Protein AF-A0A0W1B2W9-F1 (afdb_monomer_lite)

Secondary structure (DSSP, 8-state):
-----EEEEEEEE-TTGGG-HHHHHTTTEEEEEEETT-S--EEEEEEEEEE-SS-EEEEEEEETTS-HHHHHHHHHTTTS---EEEEE-SS-HHHHHHTT-------------PPPP-

Radius of gyration: 19.04 Å; chains: 1; bounding box: 49×56×38 Å

Organism: NCBI:txid1306852

Foldseek 3Di:
DPPFDKDKDKDWADDVVLVPVVLVVQAQAWKWKDWPPQPAIATWHQHDWDDDPGTIMTITIGTPVVDPVRCVVVCVCPPHDIDMDIGTDPDGSCRVVVVPPPDPPCPPPPDPPDDDDD

Structure (mmCIF, N/CA/C/O backbone):
data_AF-A0A0W1B2W9-F1
#
_entry.id   AF-A0A0W1B2W9-F1
#
loop_
_atom_site.group_PDB
_atom_site.id
_atom_site.type_symbol
_atom_site.label_atom_id
_atom_site.label_alt_id
_atom_site.label_comp_id
_atom_site.label_asym_id
_atom_site.label_entity_id
_atom_site.label_seq_id
_atom_site.pdbx_PDB_ins_code
_atom_site.Cartn_x
_atom_site.Cartn_y
_atom_site.Cartn_z
_atom_site.occupancy
_atom_site.B_iso_or_equiv
_atom_site.auth_seq_id
_atom_site.auth_comp_id
_atom_site.auth_asym_id
_atom_site.auth_atom_id
_atom_site.pdbx_PDB_model_num
ATOM 1 N N . MET A 1 1 ? 12.129 14.923 -22.974 1.00 42.09 1 MET A N 1
ATOM 2 C CA . MET A 1 1 ? 11.984 14.456 -21.583 1.00 42.09 1 MET A CA 1
ATOM 3 C C . MET A 1 1 ? 10.584 13.907 -21.434 1.00 42.09 1 MET A C 1
ATOM 5 O O . MET A 1 1 ? 9.636 14.683 -21.468 1.00 42.09 1 MET A O 1
ATOM 9 N N . LYS A 1 2 ? 10.440 12.580 -21.402 1.00 45.66 2 LYS A N 1
ATOM 10 C CA . LYS A 1 2 ? 9.189 11.961 -20.972 1.00 45.66 2 LYS A CA 1
ATOM 11 C C . LYS A 1 2 ? 9.236 12.059 -19.450 1.00 45.66 2 LYS A C 1
ATOM 13 O O . LYS A 1 2 ? 10.149 11.525 -18.840 1.00 45.66 2 LYS A O 1
ATOM 18 N N . ASP A 1 3 ? 8.377 12.889 -18.882 1.00 49.06 3 ASP A N 1
ATOM 19 C CA . ASP A 1 3 ? 8.254 13.036 -17.437 1.00 49.06 3 ASP A CA 1
ATOM 20 C C . ASP A 1 3 ? 7.814 11.666 -16.899 1.00 49.06 3 ASP A C 1
ATOM 22 O O . ASP A 1 3 ? 6.674 11.257 -17.135 1.00 49.06 3 ASP A O 1
ATOM 26 N N . SER A 1 4 ? 8.732 10.906 -16.294 1.00 55.19 4 SER A N 1
ATOM 27 C CA . SER A 1 4 ? 8.415 9.655 -15.603 1.00 55.19 4 SER A CA 1
ATOM 28 C C . SER A 1 4 ? 7.590 9.997 -14.369 1.00 55.19 4 SER A C 1
ATOM 30 O O . SER A 1 4 ? 8.104 10.139 -13.258 1.00 55.19 4 SER A O 1
ATOM 32 N N . LYS A 1 5 ? 6.291 10.219 -14.583 1.00 70.31 5 LYS A N 1
ATOM 33 C CA . LYS A 1 5 ? 5.354 10.575 -13.524 1.00 70.31 5 LYS A CA 1
ATOM 34 C C . LYS A 1 5 ? 5.254 9.404 -12.559 1.00 70.31 5 LYS A C 1
ATOM 36 O O . LYS A 1 5 ? 4.745 8.342 -12.902 1.00 70.31 5 LYS A O 1
ATOM 41 N N . LYS A 1 6 ? 5.751 9.611 -11.345 1.00 78.75 6 LYS A N 1
ATOM 42 C CA . LYS A 1 6 ? 5.466 8.745 -10.202 1.00 78.75 6 LYS A CA 1
ATOM 43 C C . LYS A 1 6 ? 4.091 9.137 -9.665 1.00 78.75 6 LYS A C 1
ATOM 45 O O . LYS A 1 6 ? 3.838 10.320 -9.435 1.00 78.75 6 LYS A O 1
ATOM 50 N N . GLU A 1 7 ? 3.207 8.165 -9.486 1.00 85.44 7 GLU A N 1
ATOM 51 C CA . GLU A 1 7 ? 1.882 8.376 -8.901 1.00 85.44 7 GLU A CA 1
ATOM 52 C C . GLU A 1 7 ? 1.883 7.916 -7.439 1.00 85.44 7 GLU A C 1
ATOM 54 O O . GLU A 1 7 ? 2.536 6.933 -7.089 1.00 85.44 7 GLU A O 1
ATOM 59 N N . LEU A 1 8 ? 1.163 8.632 -6.573 1.00 88.25 8 LEU A N 1
ATOM 60 C CA . LEU A 1 8 ? 1.001 8.275 -5.163 1.00 88.25 8 LEU A CA 1
ATOM 61 C C . LEU A 1 8 ? -0.395 7.693 -4.939 1.00 88.25 8 LEU A C 1
ATOM 63 O O . LEU A 1 8 ? -1.397 8.365 -5.182 1.00 88.25 8 LEU A O 1
ATOM 67 N N . VAL A 1 9 ? -0.451 6.480 -4.399 1.00 90.31 9 VAL A N 1
ATOM 68 C CA . VAL A 1 9 ? -1.679 5.808 -3.971 1.00 90.31 9 VAL A CA 1
ATOM 69 C C . VAL A 1 9 ? -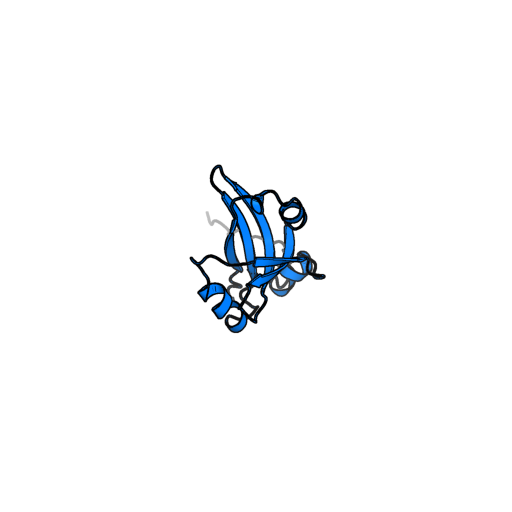1.692 5.724 -2.454 1.00 90.31 9 VAL A C 1
ATOM 71 O O . VAL A 1 9 ? -0.715 5.308 -1.832 1.00 90.31 9 VAL A O 1
ATOM 74 N N . GLN A 1 10 ? -2.808 6.128 -1.847 1.00 93.44 10 GLN A N 1
ATOM 75 C CA . GLN A 1 10 ? -2.967 6.130 -0.397 1.00 93.44 10 GLN A CA 1
ATOM 76 C C . GLN A 1 10 ? -4.134 5.249 0.028 1.00 93.44 10 GLN A C 1
ATOM 78 O O . GLN A 1 10 ? -5.249 5.399 -0.473 1.00 93.44 10 GLN A O 1
ATOM 83 N N . PHE A 1 11 ? -3.890 4.397 1.020 1.00 93.12 11 PHE A N 1
ATOM 84 C CA . PHE A 1 11 ? -4.930 3.622 1.688 1.00 93.12 11 PHE A CA 1
ATOM 85 C C . PHE A 1 11 ? -5.092 4.075 3.130 1.00 93.12 11 PHE A C 1
ATOM 87 O O . PHE A 1 11 ? -4.116 4.297 3.848 1.00 93.12 11 PHE A O 1
ATOM 94 N N . HIS A 1 12 ? -6.343 4.199 3.564 1.00 93.62 12 HIS A N 1
ATOM 95 C CA . HIS A 1 12 ? -6.682 4.493 4.948 1.00 93.62 12 HIS A CA 1
ATOM 96 C C . HIS A 1 12 ? -7.080 3.205 5.661 1.00 93.62 12 HIS A C 1
ATOM 98 O O . HIS A 1 12 ? -8.118 2.626 5.361 1.00 93.62 12 HIS A O 1
ATOM 104 N N . VAL A 1 13 ? -6.281 2.804 6.642 1.00 92.19 13 VAL A N 1
ATOM 105 C CA . VAL A 1 13 ? -6.523 1.633 7.484 1.00 92.19 13 VAL A CA 1
ATOM 106 C C . VAL A 1 13 ? -6.958 2.096 8.872 1.00 92.19 13 VAL A C 1
ATOM 108 O O . VAL A 1 13 ? -6.421 3.065 9.415 1.00 92.19 13 VAL A O 1
ATOM 111 N N . LYS A 1 14 ? -7.954 1.423 9.447 1.00 90.00 14 LYS A N 1
ATOM 112 C CA . LYS A 1 14 ? -8.494 1.694 10.787 1.00 90.00 14 LYS A CA 1
ATOM 113 C C . LYS A 1 14 ? -8.770 0.379 11.508 1.00 90.00 14 LYS A C 1
ATOM 115 O O . LYS A 1 14 ? -9.046 -0.624 10.859 1.00 90.00 14 LYS A O 1
ATOM 120 N N . GLY A 1 15 ? -8.780 0.404 12.838 1.00 88.62 15 GLY A N 1
ATOM 121 C CA . GLY A 1 15 ? -9.263 -0.717 13.647 1.00 88.62 15 GLY A CA 1
ATOM 122 C C . GLY A 1 15 ? -8.138 -1.642 14.100 1.00 88.62 15 GLY A C 1
ATOM 123 O O . GLY A 1 15 ? -7.174 -1.193 14.717 1.00 88.62 15 GLY A O 1
ATOM 124 N N . ASP A 1 16 ? -8.270 -2.944 13.862 1.00 87.25 16 ASP A N 1
ATOM 125 C CA . ASP A 1 16 ? -7.231 -3.904 14.252 1.00 87.25 16 ASP A CA 1
ATOM 126 C C . ASP A 1 16 ? -6.147 -4.068 13.182 1.00 87.25 16 ASP A C 1
ATOM 128 O O . ASP A 1 16 ? -4.987 -4.297 13.523 1.00 87.25 16 ASP A O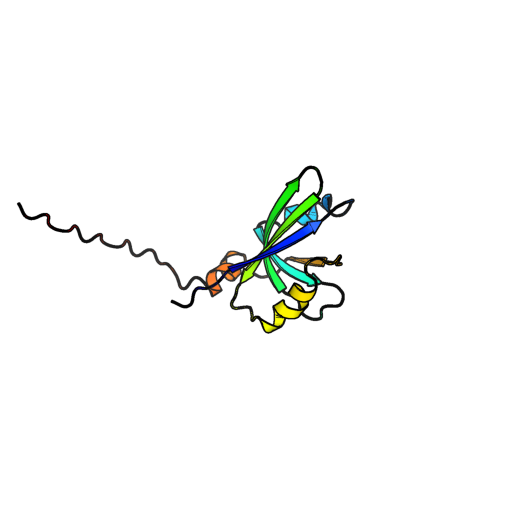 1
ATOM 132 N N . ASP A 1 17 ? -6.472 -3.834 11.907 1.00 85.75 17 ASP A N 1
ATOM 133 C CA . ASP A 1 17 ? -5.515 -3.946 10.802 1.00 85.75 17 ASP A CA 1
ATOM 134 C C . ASP A 1 17 ? -4.368 -2.933 10.892 1.00 85.75 17 ASP A C 1
ATOM 136 O O . ASP A 1 17 ? -3.239 -3.243 10.531 1.00 85.75 17 ASP A O 1
ATOM 140 N N . GLU A 1 18 ? -4.598 -1.745 11.457 1.00 85.31 18 GLU A N 1
ATOM 141 C CA . GLU A 1 18 ? -3.539 -0.744 11.661 1.00 85.31 18 GLU A CA 1
ATOM 142 C C . GLU A 1 18 ? -2.488 -1.158 12.709 1.00 85.31 18 GLU A C 1
ATOM 144 O O . GLU A 1 18 ? -1.471 -0.479 12.861 1.00 85.31 18 GLU A O 1
ATOM 149 N N . LYS A 1 19 ? -2.744 -2.228 13.473 1.00 85.00 19 LYS A N 1
ATOM 150 C CA . LYS A 1 19 ? -1.835 -2.753 14.503 1.00 85.00 19 LYS A CA 1
ATOM 151 C C . LYS A 1 19 ? -0.970 -3.900 13.982 1.00 85.00 19 LYS A C 1
ATOM 153 O O . LYS A 1 19 ? -0.093 -4.352 14.716 1.00 85.00 19 LYS A O 1
ATOM 158 N N . LYS A 1 20 ? -1.214 -4.363 12.752 1.00 87.62 20 LYS A N 1
ATOM 159 C CA . LYS A 1 20 ? -0.472 -5.453 12.114 1.00 87.62 20 LYS A CA 1
ATOM 160 C C . LYS A 1 20 ? 1.012 -5.083 11.991 1.00 87.62 20 LYS A C 1
ATOM 162 O O . LYS A 1 20 ? 1.334 -4.135 11.267 1.00 87.62 20 LYS A O 1
ATOM 167 N N . PRO A 1 21 ? 1.928 -5.762 12.709 1.00 87.25 21 PRO A N 1
ATOM 168 C CA . PRO A 1 21 ? 3.355 -5.444 12.659 1.00 87.25 21 PRO A CA 1
ATOM 169 C C . PRO A 1 21 ? 3.949 -5.629 11.256 1.00 87.25 21 PRO A C 1
ATOM 171 O O . PRO A 1 21 ? 4.916 -4.949 10.911 1.00 87.25 21 PRO A O 1
ATOM 174 N N . GLU A 1 22 ? 3.338 -6.483 10.435 1.00 87.56 22 GLU A N 1
ATOM 175 C CA . GLU A 1 22 ? 3.719 -6.762 9.050 1.00 87.56 22 GLU A CA 1
ATOM 176 C C . GLU A 1 22 ? 3.698 -5.494 8.187 1.00 87.56 22 GLU A C 1
ATOM 178 O O . GLU A 1 22 ? 4.559 -5.319 7.327 1.00 87.56 22 GLU A O 1
ATOM 183 N N . LEU A 1 23 ? 2.782 -4.554 8.462 1.00 86.50 23 LEU A N 1
ATOM 184 C CA . LEU A 1 23 ? 2.718 -3.278 7.743 1.00 86.50 23 LEU A CA 1
ATOM 185 C C . LEU A 1 23 ? 3.992 -2.455 7.921 1.00 86.50 23 LEU A C 1
ATOM 187 O O . LEU A 1 23 ? 4.424 -1.794 6.985 1.00 86.50 23 LEU A O 1
ATOM 191 N N . ASN A 1 24 ? 4.598 -2.492 9.109 1.00 86.50 24 ASN A N 1
ATOM 192 C CA . ASN A 1 24 ? 5.840 -1.768 9.368 1.00 86.50 24 ASN A CA 1
ATOM 193 C C . ASN A 1 24 ? 7.037 -2.475 8.728 1.00 86.50 24 ASN A C 1
ATOM 195 O O . ASN A 1 24 ? 7.928 -1.805 8.209 1.00 86.50 24 ASN A O 1
ATOM 199 N N . ALA A 1 25 ? 7.036 -3.812 8.740 1.00 88.69 25 ALA A N 1
ATOM 200 C CA . ALA A 1 25 ? 8.099 -4.623 8.153 1.00 88.69 25 ALA A CA 1
ATOM 201 C C . ALA A 1 25 ? 8.216 -4.420 6.635 1.00 88.69 25 ALA A C 1
ATOM 203 O O . ALA A 1 25 ? 9.325 -4.350 6.123 1.00 88.69 25 ALA A O 1
ATOM 204 N N . MET A 1 26 ? 7.086 -4.253 5.941 1.00 90.38 26 MET A N 1
ATOM 205 C CA . MET A 1 26 ? 7.057 -4.041 4.490 1.00 90.38 26 MET A CA 1
ATOM 206 C C . MET A 1 26 ? 7.316 -2.582 4.069 1.00 90.38 26 MET A C 1
ATOM 208 O O . MET A 1 26 ? 7.391 -2.299 2.873 1.00 90.38 26 MET A O 1
ATOM 212 N N . THR A 1 27 ? 7.455 -1.627 4.998 1.00 91.06 27 THR A N 1
ATOM 213 C CA . THR A 1 27 ? 7.797 -0.246 4.607 1.00 91.06 27 THR A CA 1
ATOM 214 C C . THR A 1 27 ? 9.181 -0.177 3.962 1.00 91.06 27 THR A C 1
ATOM 216 O O . THR A 1 27 ? 10.108 -0.875 4.359 1.00 91.06 27 THR A O 1
ATOM 219 N N . ARG A 1 28 ? 9.333 0.716 2.982 1.00 90.75 28 ARG A N 1
ATOM 220 C CA . ARG A 1 28 ? 10.530 0.900 2.148 1.00 90.75 28 ARG A CA 1
ATOM 221 C C . ARG A 1 28 ? 10.920 -0.342 1.336 1.00 90.75 28 ARG A C 1
ATOM 223 O O . ARG A 1 28 ? 12.088 -0.484 0.986 1.00 90.75 28 ARG A O 1
ATOM 230 N N . SER A 1 29 ? 9.955 -1.204 1.022 1.00 92.88 29 SER A N 1
ATOM 231 C CA . SER A 1 29 ? 10.126 -2.355 0.129 1.00 92.88 29 SER A CA 1
ATOM 232 C C . SER A 1 29 ? 9.243 -2.225 -1.114 1.00 92.88 29 SER A C 1
ATOM 234 O O . SER A 1 29 ? 8.365 -1.357 -1.189 1.00 92.88 29 SER A O 1
ATOM 236 N N . VAL A 1 30 ? 9.481 -3.081 -2.103 1.00 92.81 30 VAL A N 1
ATOM 237 C CA . VAL A 1 30 ? 8.590 -3.232 -3.255 1.00 92.81 3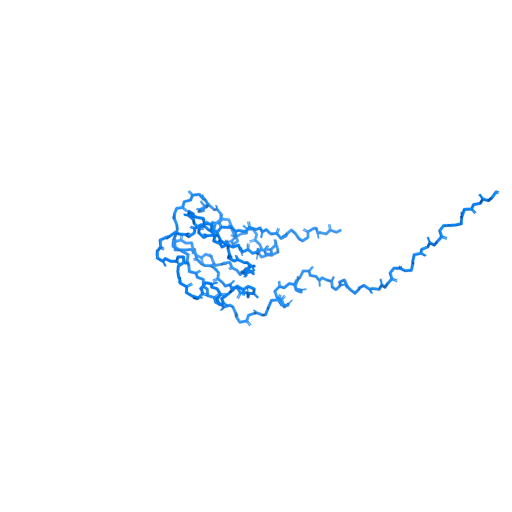0 VAL A CA 1
ATOM 238 C C . VAL A 1 30 ? 7.555 -4.281 -2.904 1.00 92.81 30 VAL A C 1
ATOM 240 O O . VAL A 1 30 ? 7.890 -5.363 -2.431 1.00 92.81 30 VAL A O 1
ATOM 243 N N . VAL A 1 31 ? 6.294 -3.979 -3.165 1.00 93.62 31 VAL A N 1
ATOM 244 C CA . VAL A 1 31 ? 5.177 -4.870 -2.877 1.00 93.62 31 VAL A CA 1
ATOM 245 C C . VAL A 1 31 ? 4.292 -5.027 -4.100 1.00 93.62 31 VAL A C 1
ATOM 247 O O . VAL A 1 31 ? 4.214 -4.148 -4.960 1.00 93.62 31 VAL A O 1
ATOM 250 N N . VAL A 1 32 ? 3.599 -6.151 -4.154 1.00 91.81 32 VAL A N 1
ATOM 251 C CA . VAL A 1 32 ? 2.475 -6.380 -5.047 1.00 91.81 32 VAL A CA 1
ATOM 252 C C . VAL A 1 32 ? 1.201 -6.140 -4.244 1.00 91.81 32 VAL A C 1
ATOM 254 O O . VAL A 1 32 ? 0.953 -6.803 -3.237 1.00 91.81 32 VAL A O 1
ATOM 257 N N . SER A 1 33 ? 0.419 -5.160 -4.684 1.00 91.19 33 SER A N 1
ATOM 258 C CA . SER A 1 33 ? -0.851 -4.760 -4.087 1.00 91.19 33 SER A CA 1
ATOM 259 C C . SER A 1 33 ? -2.008 -5.303 -4.922 1.00 91.19 33 SER A C 1
ATOM 261 O O . SER A 1 33 ? -2.070 -5.044 -6.123 1.00 91.19 33 SER A O 1
ATOM 263 N N . ASN A 1 34 ? -2.942 -6.013 -4.297 1.00 91.56 34 ASN A N 1
ATOM 264 C CA . ASN A 1 34 ? -4.111 -6.598 -4.951 1.00 91.56 34 ASN A CA 1
ATOM 265 C C . ASN A 1 34 ? -5.395 -6.190 -4.214 1.00 91.56 34 ASN A C 1
ATOM 267 O O . ASN A 1 34 ? -5.441 -6.220 -2.986 1.00 91.56 34 ASN A O 1
ATOM 271 N N . ILE A 1 35 ? -6.436 -5.790 -4.946 1.00 92.44 35 ILE A N 1
ATOM 272 C CA . ILE A 1 35 ? -7.743 -5.456 -4.360 1.00 92.44 35 ILE A CA 1
ATOM 273 C C . ILE A 1 35 ? -8.725 -6.579 -4.678 1.00 92.44 35 ILE A C 1
ATOM 275 O O . ILE A 1 35 ? -8.872 -6.966 -5.835 1.00 92.44 35 ILE A O 1
ATOM 279 N N . GLU A 1 36 ? -9.457 -7.060 -3.674 1.00 92.69 36 GLU A N 1
ATOM 280 C CA . GLU A 1 36 ? -10.490 -8.074 -3.890 1.00 92.69 36 GLU A CA 1
ATOM 281 C C . GLU A 1 36 ? -11.532 -7.610 -4.929 1.00 92.69 36 GLU A C 1
ATOM 283 O O . GLU A 1 36 ? -12.118 -6.525 -4.839 1.00 92.69 36 GLU A O 1
ATOM 288 N N . GLY A 1 37 ? -11.761 -8.447 -5.945 1.00 88.12 37 GLY A N 1
ATOM 289 C CA . GLY A 1 37 ? -12.656 -8.141 -7.063 1.00 88.12 37 GLY A CA 1
ATOM 290 C C . GLY A 1 37 ? -12.050 -7.242 -8.147 1.00 88.12 37 GLY A C 1
ATOM 291 O O . GLY A 1 37 ? -12.785 -6.803 -9.031 1.00 88.12 37 GLY A O 1
ATOM 292 N N . VAL A 1 38 ? -10.746 -6.961 -8.091 1.00 88.81 38 VAL A N 1
ATOM 293 C CA . VAL A 1 38 ? -9.955 -6.399 -9.193 1.00 88.81 38 VAL A CA 1
ATOM 294 C C . VAL A 1 38 ? -8.984 -7.485 -9.652 1.00 88.81 38 VAL A C 1
ATOM 296 O O . VAL A 1 38 ? -8.242 -8.033 -8.849 1.00 88.81 38 VAL A O 1
ATOM 299 N N . GLU A 1 39 ? -9.008 -7.839 -10.937 1.00 86.06 39 GLU A N 1
ATOM 300 C CA . GLU A 1 39 ? -8.151 -8.914 -11.468 1.00 86.06 39 GLU A CA 1
ATOM 301 C C . GLU A 1 39 ? -6.682 -8.487 -11.613 1.00 86.06 39 GLU A C 1
ATOM 303 O O . GLU A 1 39 ? -5.790 -9.327 -11.710 1.00 86.06 39 GLU A O 1
ATOM 308 N N . GLN A 1 40 ? -6.424 -7.179 -11.660 1.00 84.88 40 GLN A N 1
ATOM 309 C CA . GLN A 1 40 ? -5.094 -6.615 -11.840 1.00 84.88 40 GLN A CA 1
ATOM 310 C C . GLN A 1 40 ? -4.445 -6.290 -10.491 1.00 84.88 40 GLN A C 1
ATOM 312 O O . GLN A 1 40 ? -4.998 -5.542 -9.683 1.00 84.88 40 GLN A O 1
ATOM 317 N N . ALA A 1 41 ? -3.225 -6.789 -10.297 1.00 87.62 41 ALA A N 1
ATOM 318 C CA . ALA A 1 41 ? -2.359 -6.388 -9.199 1.00 87.62 41 ALA A CA 1
ATOM 319 C C . ALA A 1 41 ? -1.418 -5.252 -9.631 1.00 87.62 41 ALA A C 1
ATOM 321 O O . ALA A 1 41 ? -1.023 -5.163 -10.796 1.00 87.62 41 ALA A O 1
ATOM 322 N N . LEU A 1 42 ? -1.025 -4.404 -8.681 1.00 88.12 42 LEU A N 1
ATOM 323 C CA . LEU A 1 42 ? -0.077 -3.314 -8.897 1.00 88.12 42 LEU A CA 1
ATOM 324 C C . LEU A 1 42 ? 1.232 -3.576 -8.164 1.00 88.12 42 LEU A C 1
ATOM 326 O O . LEU A 1 42 ? 1.250 -3.743 -6.947 1.00 88.12 42 LEU A O 1
ATOM 330 N N . THR A 1 43 ? 2.344 -3.539 -8.893 1.00 90.00 4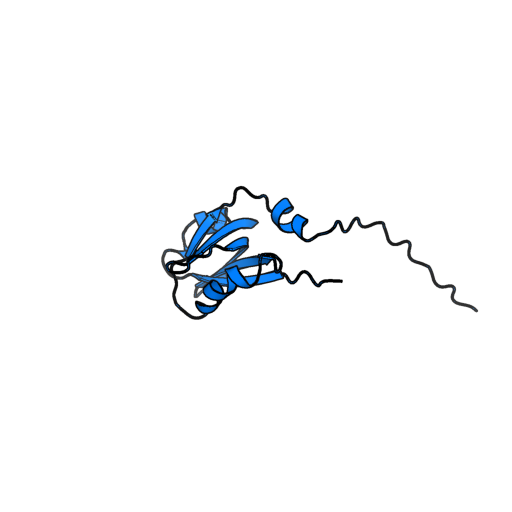3 THR A N 1
ATOM 331 C CA . THR A 1 43 ? 3.676 -3.486 -8.286 1.00 90.00 43 THR A CA 1
ATOM 332 C C . THR A 1 43 ? 3.995 -2.046 -7.903 1.00 90.00 43 THR A C 1
ATOM 334 O O . THR A 1 43 ? 4.011 -1.153 -8.752 1.00 90.00 43 THR A O 1
ATOM 337 N N . THR A 1 44 ? 4.235 -1.818 -6.617 1.00 90.62 44 THR A N 1
ATOM 338 C CA . THR A 1 44 ? 4.400 -0.483 -6.034 1.00 90.62 44 THR A CA 1
ATOM 339 C C . THR A 1 44 ? 5.504 -0.472 -4.990 1.00 90.62 44 THR A C 1
ATOM 341 O O . THR A 1 44 ? 5.698 -1.458 -4.287 1.00 90.62 44 THR A O 1
ATOM 344 N N . GLU A 1 45 ? 6.169 0.661 -4.802 1.00 93.00 45 GLU A N 1
ATOM 345 C CA . GLU A 1 45 ? 7.002 0.870 -3.617 1.00 93.00 45 GLU A CA 1
ATOM 346 C C . GLU A 1 45 ? 6.105 1.222 -2.430 1.00 93.00 45 GLU A C 1
ATOM 348 O O . GLU A 1 45 ? 5.414 2.239 -2.461 1.00 93.00 45 GLU A O 1
ATOM 353 N N . PHE A 1 46 ? 6.158 0.443 -1.354 1.00 94.75 46 PHE A N 1
ATOM 354 C CA . PHE A 1 46 ? 5.530 0.823 -0.095 1.00 94.75 46 PHE A CA 1
ATOM 355 C C . PHE A 1 46 ? 6.424 1.835 0.625 1.00 94.75 46 PHE A C 1
ATOM 357 O O . PHE A 1 46 ? 7.313 1.477 1.388 1.00 94.75 46 PHE A O 1
ATOM 364 N N . SER A 1 47 ? 6.202 3.124 0.385 1.00 94.12 47 SER A N 1
ATOM 365 C CA . SER A 1 47 ? 7.123 4.181 0.809 1.00 94.12 47 SER A CA 1
ATOM 366 C C . SER A 1 47 ? 7.129 4.391 2.326 1.00 94.12 47 SER A C 1
ATOM 368 O O . SER A 1 47 ? 8.188 4.392 2.965 1.00 94.12 47 SER A O 1
ATOM 370 N N . LYS A 1 48 ? 5.944 4.552 2.932 1.00 93.81 48 LYS A N 1
ATOM 371 C CA . LYS A 1 48 ? 5.797 4.727 4.385 1.00 93.81 48 LYS A CA 1
ATOM 372 C C . LYS A 1 48 ? 4.386 4.423 4.883 1.00 93.81 48 LYS A C 1
ATOM 374 O O . LYS A 1 48 ? 3.409 4.501 4.143 1.00 93.81 48 LYS A O 1
ATOM 379 N N . SER A 1 49 ? 4.301 4.175 6.186 1.00 93.50 49 SER A N 1
ATOM 380 C CA . SER A 1 49 ? 3.061 4.138 6.961 1.00 93.50 49 SER A CA 1
ATOM 381 C C . SER A 1 49 ? 3.061 5.301 7.955 1.00 93.50 49 SER A C 1
ATOM 383 O O . SER A 1 49 ? 4.041 5.504 8.673 1.00 93.50 49 SER A O 1
ATOM 385 N N . THR A 1 50 ? 1.990 6.095 7.983 1.00 92.75 50 THR A N 1
ATOM 386 C CA . THR A 1 50 ? 1.840 7.228 8.909 1.00 92.75 50 THR A CA 1
ATOM 387 C C . THR A 1 50 ? 0.605 7.026 9.767 1.00 92.75 50 THR A C 1
ATOM 389 O O . THR A 1 50 ? -0.509 6.976 9.251 1.00 92.75 50 THR A O 1
ATOM 392 N N . LYS A 1 51 ? 0.790 6.949 11.084 1.00 91.06 51 LYS A N 1
ATOM 393 C CA . LYS A 1 51 ? -0.310 6.831 12.040 1.00 91.06 51 LYS A CA 1
ATOM 394 C C . LYS A 1 51 ? -0.700 8.198 12.594 1.00 91.06 51 LYS A C 1
ATOM 396 O O . LYS A 1 51 ? 0.139 8.900 13.154 1.00 91.06 51 LYS A O 1
ATOM 401 N N . ASP A 1 52 ? -1.975 8.547 12.466 1.00 87.00 52 ASP A N 1
ATOM 402 C CA . ASP A 1 52 ? -2.593 9.688 13.135 1.00 87.00 52 ASP A CA 1
ATOM 403 C C . ASP A 1 52 ? -3.591 9.215 14.214 1.00 87.00 52 ASP A C 1
ATOM 405 O O . ASP A 1 52 ? -3.800 8.020 14.422 1.00 87.00 52 ASP A O 1
ATOM 409 N N . ALA A 1 53 ? -4.197 10.151 14.951 1.00 83.50 53 ALA A N 1
ATOM 410 C CA . ALA A 1 53 ? -5.119 9.830 16.047 1.00 83.50 53 ALA A CA 1
ATOM 411 C C . ALA A 1 53 ? -6.433 9.145 15.603 1.00 83.50 53 ALA A C 1
ATOM 413 O O . ALA A 1 53 ? -7.232 8.752 16.451 1.00 83.50 53 ALA A O 1
ATOM 414 N N . LYS A 1 54 ? -6.703 9.056 14.298 1.00 87.12 54 LYS A N 1
ATOM 415 C CA . LYS A 1 54 ? -7.963 8.581 13.708 1.00 8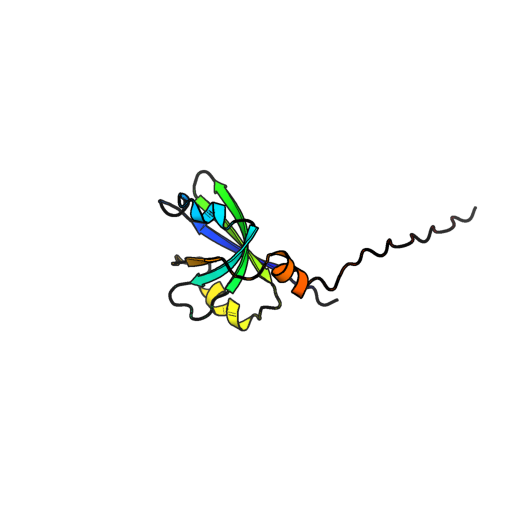7.12 54 LYS A CA 1
ATOM 416 C C . LYS A 1 54 ? -7.780 7.422 12.726 1.00 87.12 54 LYS A C 1
ATOM 418 O O . LYS A 1 54 ? -8.764 6.734 12.448 1.00 87.12 54 LYS A O 1
ATOM 423 N N . LYS A 1 55 ? -6.599 7.268 12.127 1.00 90.62 55 LYS A N 1
ATOM 424 C CA . LYS A 1 55 ? -6.315 6.282 11.078 1.00 90.62 55 LYS A CA 1
ATOM 425 C C . LYS A 1 55 ? -4.813 6.095 10.864 1.00 90.62 55 LYS A C 1
ATOM 427 O O . LYS A 1 55 ? -3.998 6.940 11.228 1.00 90.62 55 LYS A O 1
ATOM 432 N N . THR A 1 56 ? -4.484 5.026 10.157 1.00 93.31 56 THR A N 1
ATOM 433 C CA . THR A 1 56 ? -3.169 4.803 9.563 1.00 93.31 56 THR A CA 1
ATOM 434 C C . THR A 1 56 ? -3.257 4.995 8.055 1.00 93.31 56 THR A C 1
ATOM 436 O O . THR A 1 56 ? -4.163 4.478 7.405 1.00 93.31 56 THR A O 1
ATOM 439 N N . VAL A 1 57 ? -2.335 5.774 7.499 1.00 94.50 57 VAL A N 1
ATOM 440 C CA . VAL A 1 57 ? -2.212 6.026 6.063 1.00 94.50 57 VAL A CA 1
ATOM 441 C C . VAL A 1 57 ? -1.041 5.215 5.528 1.00 94.50 57 VAL A C 1
ATOM 443 O O . VAL A 1 57 ? 0.091 5.415 5.968 1.00 94.50 57 VAL A O 1
ATOM 446 N N . LEU A 1 58 ? -1.315 4.317 4.585 1.00 94.94 58 LEU A N 1
ATOM 447 C CA . LEU A 1 58 ? -0.298 3.576 3.843 1.00 94.94 58 LEU A CA 1
ATOM 448 C C . LEU A 1 58 ? -0.056 4.285 2.512 1.00 94.94 58 LEU A C 1
ATOM 450 O O . LEU A 1 58 ? -1.013 4.549 1.784 1.00 94.94 58 LEU A O 1
ATOM 454 N N . GLU A 1 59 ? 1.198 4.609 2.212 1.00 94.75 59 GLU A N 1
ATOM 455 C CA . GLU A 1 59 ? 1.590 5.320 0.995 1.00 94.75 59 GLU A CA 1
ATOM 456 C C . GLU A 1 59 ? 2.370 4.409 0.050 1.00 94.75 59 GLU A C 1
ATOM 458 O O . GLU A 1 59 ? 3.456 3.936 0.393 1.00 94.75 59 GLU A O 1
ATOM 463 N N . PHE A 1 60 ? 1.830 4.218 -1.152 1.00 92.62 60 PHE A N 1
ATOM 464 C CA . PHE A 1 60 ? 2.414 3.403 -2.208 1.00 92.62 60 PHE A CA 1
ATOM 465 C C . PHE A 1 60 ? 2.756 4.269 -3.419 1.00 92.62 60 PHE A C 1
ATOM 467 O O . PHE A 1 60 ? 1.926 5.052 -3.879 1.00 92.62 60 PHE A O 1
ATOM 474 N N . ILE A 1 61 ? 3.970 4.131 -3.945 1.00 90.44 61 ILE A N 1
ATOM 475 C CA . ILE A 1 61 ? 4.417 4.836 -5.147 1.00 90.44 61 ILE A CA 1
ATOM 476 C C . ILE A 1 61 ? 4.304 3.884 -6.335 1.00 90.44 61 ILE A C 1
ATOM 478 O O . ILE A 1 61 ? 4.915 2.813 -6.353 1.00 90.44 61 ILE A O 1
ATOM 482 N N . VAL A 1 62 ? 3.532 4.297 -7.333 1.00 86.81 62 VAL A N 1
ATOM 483 C CA . VAL A 1 62 ? 3.337 3.593 -8.601 1.00 86.81 62 VAL A CA 1
ATOM 484 C C . VAL A 1 62 ? 4.220 4.251 -9.658 1.00 86.81 62 VAL A C 1
ATOM 486 O O . VAL A 1 62 ? 4.286 5.480 -9.760 1.00 86.81 62 VAL A O 1
ATOM 489 N N . LYS A 1 63 ? 4.904 3.441 -10.466 1.00 80.88 63 LYS A N 1
ATOM 490 C CA . LYS A 1 63 ? 5.599 3.931 -11.658 1.00 80.88 63 LYS A CA 1
ATOM 491 C C . LYS A 1 63 ? 4.596 4.181 -12.781 1.00 80.88 63 LYS A C 1
ATOM 493 O O . LYS A 1 63 ? 3.816 3.293 -13.110 1.00 80.88 63 LYS A O 1
ATOM 498 N N . GLY A 1 64 ? 4.658 5.358 -13.405 1.00 64.50 64 GLY A N 1
ATOM 499 C CA . GLY A 1 64 ? 3.779 5.716 -14.524 1.00 64.50 64 GLY A CA 1
ATOM 500 C C . GLY A 1 64 ? 3.930 4.820 -15.760 1.00 64.50 64 GLY A C 1
ATOM 501 O O . GLY A 1 64 ? 3.021 4.763 -16.586 1.00 64.50 64 GLY A O 1
ATOM 502 N N . ASP A 1 65 ? 5.038 4.081 -15.863 1.00 60.97 65 ASP A N 1
ATOM 503 C CA . ASP A 1 65 ? 5.303 3.153 -16.965 1.00 60.97 65 ASP A CA 1
ATOM 504 C C . ASP A 1 65 ? 4.655 1.773 -16.779 1.00 60.97 65 ASP A C 1
ATOM 506 O O . ASP A 1 65 ? 4.542 1.027 -17.750 1.00 60.97 65 ASP A O 1
ATOM 510 N N . THR A 1 66 ? 4.130 1.447 -15.587 1.00 56.91 66 THR A N 1
ATOM 511 C CA . THR A 1 66 ? 3.397 0.188 -15.316 1.00 56.91 66 THR A CA 1
ATOM 512 C C . THR A 1 66 ? 1.998 0.164 -15.965 1.00 56.91 66 THR A C 1
ATOM 514 O O . THR A 1 66 ? 1.162 -0.669 -15.636 1.00 56.91 66 THR A O 1
ATOM 517 N N . SER A 1 67 ? 1.787 1.034 -16.961 1.00 46.28 67 SER A N 1
ATOM 518 C CA . SER A 1 67 ? 0.647 1.124 -17.868 1.00 46.28 67 SER A CA 1
ATOM 519 C C . SER A 1 67 ? -0.688 1.393 -17.172 1.00 46.28 67 SER A C 1
ATOM 521 O O . SER A 1 67 ? -1.233 0.589 -16.419 1.00 46.28 67 SER A O 1
ATOM 523 N N . SER A 1 68 ? -1.276 2.529 -17.534 1.00 53.84 68 SER A N 1
ATOM 524 C CA . SER A 1 68 ? -2.635 2.978 -17.215 1.00 53.84 68 SER A CA 1
ATOM 525 C C . SER A 1 68 ? -3.751 1.937 -17.406 1.00 53.84 68 SER A C 1
ATOM 527 O O . SER A 1 68 ? -4.858 2.149 -16.916 1.00 53.84 68 SER A O 1
ATOM 529 N N . GLU A 1 69 ? -3.500 0.829 -18.112 1.00 55.84 69 GLU A N 1
ATOM 530 C CA . GLU A 1 69 ? -4.461 -0.271 -18.262 1.00 55.84 69 GLU A CA 1
ATOM 531 C C . GLU A 1 69 ? -4.597 -1.127 -16.994 1.00 55.84 69 GLU A C 1
ATOM 533 O O . GLU A 1 69 ? -5.702 -1.564 -16.682 1.00 55.84 69 GLU A O 1
ATOM 538 N N . HIS A 1 70 ? -3.521 -1.327 -16.224 1.00 62.16 70 HIS A N 1
ATOM 539 C CA . HIS A 1 70 ? -3.570 -2.150 -15.007 1.00 62.16 70 HIS A CA 1
ATOM 540 C C . HIS A 1 70 ? -4.060 -1.375 -13.780 1.00 62.16 70 HIS A C 1
ATOM 542 O O . HIS A 1 70 ? -4.633 -1.958 -12.861 1.00 62.16 70 HIS A O 1
ATOM 548 N N . SER A 1 71 ? -3.876 -0.054 -13.768 1.00 71.62 71 SER A N 1
ATOM 549 C CA . SER A 1 71 ? -4.242 0.803 -12.638 1.00 71.62 71 SER A CA 1
ATOM 550 C C . SER A 1 71 ? -5.657 1.378 -12.720 1.00 71.62 71 SER A C 1
ATOM 552 O O . SER A 1 71 ? -6.190 1.805 -11.698 1.00 71.62 71 SER A O 1
ATOM 554 N N . TYR A 1 72 ? -6.316 1.343 -13.885 1.00 81.62 72 TYR A N 1
ATOM 555 C CA . TYR A 1 72 ? -7.652 1.927 -14.056 1.00 81.62 72 TYR A CA 1
ATOM 556 C C . TYR A 1 72 ? -8.706 1.318 -13.118 1.00 81.62 72 TYR A C 1
ATOM 558 O O . TYR A 1 72 ? -9.378 2.047 -12.386 1.00 81.62 72 TYR A O 1
ATOM 566 N N . GLU A 1 73 ? -8.842 -0.011 -13.097 1.00 83.94 73 GLU A N 1
ATOM 567 C CA . GLU A 1 73 ? -9.807 -0.700 -12.225 1.00 83.94 73 GLU A CA 1
ATOM 568 C C . GLU A 1 73 ? -9.477 -0.519 -10.743 1.00 83.94 73 GLU A C 1
ATOM 570 O O . GLU A 1 73 ? -10.371 -0.367 -9.909 1.00 83.94 73 GLU A O 1
ATOM 575 N N . PHE A 1 74 ? -8.186 -0.446 -10.431 1.00 85.44 74 PHE A N 1
ATOM 576 C CA . PHE A 1 74 ? -7.685 -0.167 -9.095 1.00 85.44 74 PHE A CA 1
ATOM 577 C C . PHE A 1 74 ? -8.118 1.233 -8.630 1.00 85.44 74 PHE A C 1
ATOM 579 O O . PHE A 1 74 ? -8.693 1.398 -7.554 1.00 85.44 74 PHE A O 1
ATOM 586 N N . TYR A 1 75 ? -7.943 2.246 -9.484 1.00 85.81 75 TYR A N 1
ATOM 587 C CA . TYR A 1 75 ? -8.358 3.621 -9.209 1.00 85.81 75 TYR A CA 1
ATOM 588 C C . TYR A 1 75 ? -9.878 3.799 -9.201 1.00 85.81 75 TYR A C 1
ATOM 590 O O . TYR A 1 75 ? -10.378 4.638 -8.452 1.00 85.81 75 TYR A O 1
ATOM 598 N N . ARG A 1 76 ? -10.647 2.982 -9.938 1.00 87.94 76 ARG A N 1
ATOM 599 C CA . ARG A 1 76 ? -12.120 2.978 -9.834 1.00 87.94 76 ARG A CA 1
ATOM 600 C C . ARG A 1 76 ? -12.624 2.625 -8.435 1.00 87.94 76 ARG A C 1
ATOM 602 O O . ARG A 1 76 ? -13.752 2.981 -8.103 1.00 87.94 76 ARG A O 1
ATOM 609 N N . LYS A 1 77 ? -11.814 1.957 -7.611 1.00 90.31 77 LYS A N 1
ATOM 610 C CA . LYS A 1 77 ? -12.149 1.654 -6.213 1.00 90.31 77 LYS A CA 1
ATOM 611 C C . LYS A 1 77 ? -11.843 2.800 -5.244 1.00 90.31 77 LYS A C 1
ATOM 613 O O . LYS A 1 77 ? -12.208 2.710 -4.073 1.00 90.31 77 LYS A O 1
ATOM 618 N N . ALA A 1 78 ? -11.209 3.883 -5.699 1.00 88.75 78 ALA A N 1
ATOM 619 C CA . ALA A 1 78 ? -10.894 5.022 -4.846 1.00 88.75 78 ALA A CA 1
ATOM 620 C C . ALA A 1 78 ? -12.156 5.600 -4.180 1.00 88.75 78 ALA A C 1
ATOM 622 O O . ALA A 1 78 ? -13.211 5.743 -4.799 1.00 88.75 78 ALA A O 1
ATOM 623 N N . GLY A 1 79 ? -12.044 5.936 -2.893 1.00 89.94 79 GLY A N 1
ATOM 624 C CA . GLY A 1 79 ? -13.161 6.455 -2.097 1.00 89.94 79 GLY A CA 1
ATOM 625 C C . GLY A 1 79 ? -14.169 5.400 -1.629 1.00 89.94 79 GLY A C 1
ATOM 626 O O . GLY A 1 79 ? -15.129 5.766 -0.956 1.00 89.94 79 GLY A O 1
ATOM 627 N N . SER A 1 80 ? -13.949 4.121 -1.946 1.00 92.06 80 SER A N 1
ATOM 628 C CA . SER A 1 80 ? -14.746 2.993 -1.453 1.00 92.06 80 SER A CA 1
ATOM 629 C C . SER A 1 80 ? -13.953 2.158 -0.447 1.00 92.06 80 SER A C 1
ATOM 631 O O . SER A 1 80 ? -12.721 2.173 -0.455 1.00 92.06 80 SER A O 1
ATOM 633 N N . ASP A 1 81 ? -14.656 1.409 0.401 1.00 92.88 81 ASP A N 1
ATOM 634 C CA . ASP A 1 81 ? -14.031 0.397 1.251 1.00 92.88 81 ASP A CA 1
ATOM 635 C C . ASP A 1 81 ? -13.601 -0.806 0.399 1.00 92.88 81 ASP A C 1
ATOM 637 O O . ASP A 1 81 ? -14.354 -1.282 -0.456 1.00 92.88 81 ASP A O 1
ATOM 641 N N . VAL A 1 82 ? -12.380 -1.289 0.625 1.00 92.62 82 VAL A N 1
ATOM 642 C CA . VAL A 1 82 ? -11.784 -2.404 -0.118 1.00 92.62 82 VAL A CA 1
ATOM 643 C C . VAL A 1 82 ? -11.043 -3.349 0.814 1.00 92.62 82 VAL A C 1
ATOM 645 O O . VAL A 1 82 ? -10.531 -2.936 1.855 1.00 92.62 82 VAL A O 1
ATOM 648 N N . VAL A 1 83 ? -10.932 -4.607 0.398 1.00 93.25 83 VAL A N 1
ATOM 649 C CA . VAL A 1 83 ? -9.986 -5.559 0.979 1.00 93.25 83 VAL A CA 1
ATOM 650 C C . VAL A 1 83 ? -8.708 -5.485 0.150 1.00 93.25 83 VAL A C 1
ATOM 652 O O . VAL A 1 83 ? -8.713 -5.822 -1.034 1.00 93.25 83 VAL A O 1
ATOM 655 N N . LEU A 1 84 ? -7.643 -4.974 0.768 1.00 92.81 84 LEU A N 1
ATOM 656 C CA . LEU A 1 84 ? -6.320 -4.849 0.164 1.00 92.81 84 LEU A CA 1
ATOM 657 C C . LEU A 1 84 ? -5.424 -5.985 0.660 1.00 92.81 84 LEU A C 1
ATOM 659 O O . LEU A 1 84 ? -5.179 -6.116 1.860 1.00 92.81 84 LEU A O 1
ATOM 663 N N . GLU A 1 85 ? -4.894 -6.758 -0.274 1.00 93.19 85 GLU A N 1
ATOM 664 C CA . GLU A 1 85 ? -3.819 -7.712 -0.051 1.00 93.19 85 GLU A CA 1
ATOM 665 C C . GLU A 1 85 ? -2.489 -7.068 -0.461 1.00 93.19 85 GLU A C 1
ATOM 667 O O . GLU A 1 85 ? -2.381 -6.463 -1.529 1.00 93.19 85 GLU A O 1
ATOM 672 N N . VAL A 1 86 ? -1.481 -7.173 0.407 1.00 91.94 86 VAL A N 1
ATOM 673 C CA . VAL A 1 86 ? -0.135 -6.637 0.173 1.00 91.94 86 VAL A CA 1
ATOM 674 C C . VAL A 1 86 ? 0.862 -7.760 0.400 1.00 91.94 86 VAL A C 1
ATOM 676 O O . VAL A 1 86 ? 0.903 -8.337 1.487 1.00 91.94 86 VAL A O 1
ATOM 679 N N . VAL A 1 87 ? 1.661 -8.056 -0.622 1.00 92.44 87 VAL A N 1
ATOM 680 C CA . VAL A 1 87 ? 2.682 -9.108 -0.588 1.00 92.44 87 VAL A CA 1
ATOM 681 C C . VAL A 1 87 ? 4.024 -8.510 -0.980 1.00 92.44 87 VAL A C 1
ATOM 683 O O . VAL A 1 87 ? 4.109 -7.766 -1.954 1.00 92.44 87 VAL A O 1
ATOM 686 N N . GLU A 1 88 ? 5.081 -8.828 -0.237 1.00 92.25 88 GLU A N 1
ATOM 687 C CA . GLU A 1 88 ? 6.438 -8.407 -0.586 1.00 92.25 88 GLU A CA 1
ATOM 688 C C . GLU A 1 88 ? 6.850 -8.981 -1.952 1.00 92.25 88 GLU A C 1
ATOM 690 O O . GLU A 1 88 ? 6.670 -10.168 -2.240 1.00 92.25 88 GLU A O 1
ATOM 695 N N . SER A 1 89 ? 7.378 -8.120 -2.818 1.00 91.12 89 SER A N 1
ATOM 696 C CA . SER A 1 89 ? 7.889 -8.514 -4.125 1.00 91.12 89 SER A CA 1
ATOM 697 C C . SER A 1 89 ? 9.295 -9.090 -3.988 1.00 91.12 89 SER A C 1
ATOM 699 O O . SER A 1 89 ? 10.075 -8.671 -3.141 1.00 91.12 89 SER A O 1
ATOM 701 N N . GLN A 1 90 ? 9.660 -10.009 -4.882 1.00 88.38 90 GLN A N 1
ATOM 702 C CA . GLN A 1 90 ? 11.054 -10.455 -5.016 1.00 88.38 90 GLN A CA 1
ATOM 703 C C . GLN A 1 90 ? 11.957 -9.375 -5.648 1.00 88.38 90 GLN A C 1
ATOM 705 O O . GLN A 1 90 ? 13.175 -9.527 -5.667 1.00 88.38 90 GLN A O 1
ATOM 710 N N . MET A 1 91 ? 11.363 -8.300 -6.177 1.00 86.94 91 MET A N 1
ATOM 711 C CA . MET A 1 91 ? 12.060 -7.161 -6.773 1.00 86.94 91 MET A CA 1
ATOM 712 C C . MET A 1 91 ? 12.645 -6.243 -5.695 1.00 86.94 91 MET A C 1
ATOM 714 O O . MET A 1 91 ? 11.964 -5.879 -4.736 1.00 86.94 91 MET A O 1
ATOM 718 N N . SER A 1 92 ? 13.892 -5.812 -5.885 1.00 87.94 92 SER A N 1
ATOM 719 C CA . SER A 1 92 ? 14.530 -4.834 -4.993 1.00 87.94 92 SER A CA 1
ATOM 720 C C . SER A 1 92 ? 14.014 -3.413 -5.237 1.00 87.94 92 SER A C 1
ATOM 722 O O . SER A 1 92 ? 13.555 -3.079 -6.330 1.00 87.94 92 SER A O 1
ATOM 724 N N . ILE A 1 93 ? 14.107 -2.538 -4.233 1.00 87.31 93 ILE A N 1
ATOM 725 C CA . ILE A 1 93 ? 13.683 -1.139 -4.382 1.00 87.31 93 ILE A CA 1
ATOM 726 C C . ILE A 1 93 ? 14.579 -0.366 -5.356 1.00 87.31 93 ILE A C 1
ATOM 728 O O . ILE A 1 93 ? 14.100 0.527 -6.054 1.00 87.31 93 ILE A O 1
ATOM 732 N N . GLU A 1 94 ? 15.861 -0.721 -5.442 1.00 85.75 94 GLU A N 1
ATOM 733 C CA . GLU A 1 94 ? 16.807 -0.168 -6.407 1.00 85.75 94 GLU A CA 1
ATOM 734 C C . GLU A 1 94 ? 16.413 -0.531 -7.837 1.00 85.75 94 GLU A C 1
ATOM 736 O O . GLU A 1 94 ? 16.356 0.353 -8.684 1.00 85.75 94 GLU A O 1
ATOM 741 N N . GLU A 1 95 ? 16.077 -1.795 -8.098 1.00 84.75 95 GLU A N 1
ATOM 742 C CA . GLU A 1 95 ? 15.575 -2.265 -9.396 1.00 84.75 95 GLU A CA 1
ATOM 743 C C . GLU A 1 95 ? 14.235 -1.603 -9.737 1.00 84.75 95 GLU A C 1
ATOM 745 O O . GLU A 1 95 ? 14.076 -0.993 -10.799 1.00 84.75 95 GLU A O 1
ATOM 750 N N . PHE A 1 96 ? 13.305 -1.592 -8.775 1.00 84.06 96 PHE A N 1
ATOM 751 C CA . PHE A 1 96 ? 12.018 -0.927 -8.936 1.00 84.06 96 PHE A CA 1
ATOM 752 C C . PHE A 1 96 ? 12.155 0.570 -9.161 1.00 84.06 96 PHE A C 1
ATOM 754 O O . PHE A 1 96 ? 11.240 1.139 -9.726 1.00 84.06 96 PHE A O 1
ATOM 761 N N . ARG A 1 97 ? 13.234 1.252 -8.773 1.00 82.12 97 ARG A N 1
ATOM 762 C CA . ARG A 1 97 ? 13.457 2.674 -9.103 1.00 82.12 97 ARG A CA 1
ATOM 763 C C . ARG A 1 97 ? 14.244 2.830 -10.412 1.00 82.12 97 ARG A C 1
ATOM 765 O O . ARG A 1 97 ? 13.790 3.564 -11.291 1.00 82.12 97 ARG A O 1
ATOM 772 N N . GLY A 1 98 ? 15.292 2.030 -10.598 1.00 70.06 98 GLY A N 1
ATOM 773 C CA . GLY A 1 98 ? 16.241 2.040 -11.717 1.00 70.06 98 GLY A CA 1
ATOM 774 C C . GLY A 1 98 ? 15.645 1.809 -13.106 1.00 70.06 98 GLY A C 1
ATOM 775 O O . GLY A 1 98 ? 16.149 2.373 -14.064 1.00 70.06 98 GLY A O 1
ATOM 776 N N . ASP A 1 99 ? 14.505 1.123 -13.234 1.00 56.50 99 ASP A N 1
ATOM 777 C CA . ASP A 1 99 ? 13.793 0.999 -14.527 1.00 56.50 99 ASP A CA 1
ATOM 778 C C . ASP A 1 99 ? 13.208 2.331 -15.072 1.00 56.50 99 ASP A C 1
ATOM 780 O O . ASP A 1 99 ? 12.513 2.349 -16.081 1.00 56.50 99 ASP A O 1
ATOM 784 N N . ASN A 1 100 ? 13.383 3.460 -14.377 1.00 49.56 100 ASN A N 1
ATOM 785 C CA . ASN A 1 100 ? 12.961 4.801 -14.828 1.00 49.56 100 ASN A CA 1
ATOM 786 C C . ASN A 1 100 ? 14.049 5.864 -14.659 1.00 49.56 100 ASN A C 1
ATOM 788 O O . ASN A 1 100 ? 13.978 6.914 -15.292 1.00 49.56 100 ASN A O 1
ATOM 792 N N . ASP A 1 101 ? 15.036 5.602 -13.808 1.00 47.59 101 ASP A N 1
ATOM 793 C CA . ASP A 1 101 ? 16.251 6.389 -13.750 1.00 47.59 101 ASP A CA 1
ATOM 794 C C . ASP A 1 101 ? 17.205 5.802 -14.802 1.00 47.59 101 ASP A C 1
ATOM 796 O O . ASP A 1 101 ? 18.090 5.006 -14.485 1.00 47.59 101 ASP A O 1
ATOM 800 N N . GLU A 1 102 ? 17.024 6.186 -16.079 1.00 43.34 102 GLU A N 1
ATOM 801 C CA . GLU A 1 102 ? 18.191 6.320 -16.956 1.00 43.34 102 GLU A CA 1
ATOM 802 C C . GLU A 1 102 ? 19.193 7.133 -16.151 1.00 43.34 102 GLU A C 1
ATOM 804 O O . GLU A 1 102 ? 18.980 8.313 -15.898 1.00 43.34 102 GLU A O 1
ATOM 809 N N . VAL A 1 103 ? 20.194 6.419 -15.659 1.00 41.25 103 VAL A N 1
ATOM 810 C CA . VAL A 1 103 ? 21.344 6.865 -14.903 1.00 41.25 103 VAL A CA 1
ATOM 811 C C . VAL A 1 103 ? 21.518 8.383 -14.974 1.00 41.25 103 VAL A C 1
ATOM 813 O O . VAL A 1 103 ? 22.109 8.900 -15.921 1.00 41.25 103 VAL A O 1
ATOM 816 N N . ASP A 1 104 ? 21.063 9.107 -13.948 1.00 43.84 104 ASP A N 1
ATOM 817 C CA . ASP A 1 104 ? 21.672 10.394 -13.619 1.00 43.84 104 ASP A CA 1
ATOM 818 C C . ASP A 1 104 ? 23.043 10.023 -13.033 1.00 43.84 104 ASP A C 1
ATOM 820 O O . ASP A 1 104 ? 23.295 10.048 -11.828 1.00 43.84 104 ASP A O 1
ATOM 824 N N . HIS A 1 105 ? 23.938 9.543 -13.906 1.00 41.56 105 HIS A N 1
ATOM 825 C CA . HIS A 1 105 ? 25.348 9.756 -13.696 1.00 41.56 105 HIS A CA 1
ATOM 826 C C . HIS A 1 105 ? 25.445 11.272 -13.614 1.00 41.56 105 HIS A C 1
ATOM 828 O O . HIS A 1 105 ? 25.409 11.955 -14.637 1.00 41.56 105 HIS A O 1
ATOM 834 N N . GLU A 1 106 ? 25.497 11.791 -12.390 1.00 45.75 106 GLU A N 1
ATOM 835 C CA . GLU A 1 106 ? 26.007 13.118 -12.107 1.00 45.75 106 GLU A CA 1
ATOM 836 C C . GLU A 1 106 ? 27.451 13.165 -12.635 1.00 45.75 106 GLU A C 1
ATOM 838 O O . GLU A 1 106 ? 28.421 13.095 -11.885 1.00 45.75 106 GLU A O 1
ATOM 843 N N . GLU A 1 107 ? 27.619 13.261 -13.955 1.00 46.88 107 GLU A N 1
ATOM 844 C CA . GLU A 1 107 ? 28.752 13.949 -14.537 1.00 46.88 107 GLU A CA 1
ATOM 845 C C . GLU A 1 107 ? 28.689 15.339 -13.893 1.00 46.88 107 GLU A C 1
ATOM 847 O O . GLU A 1 107 ? 27.683 16.045 -14.069 1.00 46.88 107 GLU A O 1
ATOM 852 N N . PRO A 1 108 ? 29.676 15.728 -13.067 1.00 46.81 108 PRO A N 1
ATOM 853 C CA . PRO A 1 108 ? 29.662 17.034 -12.441 1.00 46.81 108 PRO A CA 1
ATOM 854 C C . PRO A 1 108 ? 29.582 18.055 -13.569 1.00 46.81 108 PRO A C 1
ATOM 856 O O . PRO A 1 108 ? 30.516 18.199 -14.354 1.00 46.81 108 PRO A O 1
ATOM 859 N N . ARG A 1 109 ? 28.437 18.736 -13.686 1.00 50.66 109 ARG A N 1
ATOM 860 C CA . ARG A 1 109 ? 28.247 19.794 -14.676 1.00 50.66 109 ARG A CA 1
ATOM 861 C C . ARG A 1 109 ? 29.348 20.820 -14.431 1.00 50.66 109 ARG A C 1
ATOM 863 O O . ARG A 1 109 ? 29.280 21.560 -13.449 1.00 50.66 109 ARG A O 1
ATOM 870 N N . GLU A 1 110 ? 30.368 20.854 -15.289 1.00 52.00 110 GLU A N 1
ATOM 871 C CA . GLU A 1 110 ? 31.371 21.911 -15.262 1.00 52.00 110 GLU A CA 1
ATOM 872 C C . GLU A 1 110 ? 30.635 23.234 -15.471 1.00 52.00 110 GLU A C 1
ATOM 874 O O . GLU A 1 110 ? 30.170 23.567 -16.562 1.00 52.00 110 GLU A O 1
ATOM 879 N N . GLY A 1 111 ? 30.450 23.971 -14.376 1.00 47.97 111 GLY A N 1
ATOM 880 C CA . GLY A 1 111 ? 29.799 25.265 -14.403 1.00 47.97 111 GLY A CA 1
ATOM 881 C C . GLY A 1 111 ? 30.584 26.199 -15.312 1.00 47.97 111 GLY A C 1
ATOM 882 O O . GLY A 1 111 ? 31.701 26.603 -14.985 1.00 47.97 111 GLY A O 1
ATOM 883 N N . VAL A 1 112 ? 29.994 26.587 -16.442 1.00 57.12 112 VAL A N 1
ATOM 884 C CA . VAL A 1 112 ? 30.550 27.654 -17.271 1.00 57.12 112 VAL A CA 1
ATOM 885 C C . VAL 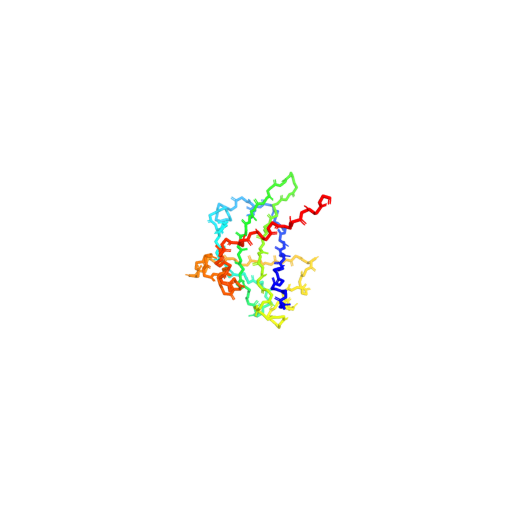A 1 112 ? 30.441 28.953 -16.472 1.00 57.12 112 VAL A C 1
ATOM 887 O O . VAL A 1 112 ? 29.374 29.558 -16.369 1.00 57.12 112 VAL A O 1
ATOM 890 N N . ARG A 1 113 ? 31.555 29.386 -15.870 1.00 54.00 113 ARG A N 1
ATOM 891 C CA . ARG A 1 113 ? 31.671 30.720 -15.268 1.00 54.00 113 ARG A CA 1
ATOM 892 C C . ARG A 1 113 ? 31.532 31.757 -16.381 1.00 54.00 113 ARG A C 1
ATOM 894 O O . ARG A 1 113 ? 32.449 31.944 -17.178 1.00 54.00 113 ARG A O 1
ATOM 901 N N . GLY A 1 114 ? 30.388 32.434 -16.431 1.00 53.47 114 GLY A N 1
ATOM 902 C CA . GLY A 1 114 ? 30.208 33.603 -17.285 1.00 53.47 114 GLY A CA 1
ATOM 903 C C . GLY A 1 114 ? 31.260 34.665 -16.956 1.00 53.47 114 GLY A C 1
ATOM 904 O O . GLY A 1 114 ? 31.473 34.998 -15.790 1.00 53.47 114 GLY A O 1
ATOM 905 N N . LYS A 1 115 ? 31.940 35.190 -17.980 1.00 56.00 115 LYS A N 1
ATOM 906 C CA . LYS A 1 115 ? 32.795 36.372 -17.836 1.00 56.00 115 LYS A CA 1
ATOM 907 C C . LYS A 1 115 ? 31.899 37.593 -17.649 1.00 56.00 115 LYS A C 1
ATOM 909 O O . LYS A 1 115 ? 31.144 37.946 -18.551 1.00 56.00 115 LYS A O 1
ATOM 914 N N . VAL A 1 116 ? 32.002 38.237 -16.491 1.00 52.12 116 VAL A N 1
ATOM 915 C CA . VAL A 1 116 ? 31.517 39.607 -16.306 1.00 52.12 116 VAL A CA 1
ATOM 916 C C . VAL A 1 116 ? 32.539 40.523 -16.978 1.00 52.12 116 VAL A C 1
ATOM 918 O O . VAL A 1 116 ? 33.709 40.513 -16.596 1.00 52.12 116 VAL A O 1
ATOM 921 N N . ASN A 1 117 ? 32.124 41.255 -18.012 1.00 51.97 117 ASN A N 1
ATOM 922 C CA . ASN A 1 117 ? 32.963 42.284 -18.624 1.00 51.97 117 ASN A CA 1
ATOM 923 C C . ASN A 1 117 ? 32.896 43.565 -17.782 1.00 51.97 117 ASN A C 1
ATOM 925 O O . ASN A 1 117 ? 31.817 43.944 -17.325 1.00 51.97 117 ASN A O 1
ATOM 929 N N . ASN A 1 118 ? 34.068 44.167 -17.582 1.00 47.78 118 ASN A N 1
ATOM 930 C CA . ASN A 1 118 ? 34.312 45.413 -16.854 1.00 47.78 118 ASN A CA 1
ATOM 931 C C . ASN A 1 118 ? 34.072 46.632 -17.753 1.00 47.78 118 ASN A C 1
ATOM 933 O O . ASN A 1 118 ? 34.367 46.506 -18.966 1.00 47.78 118 ASN A O 1
#

Sequence (118 aa):
MKDSKKELVQFHVKGDDEKKPELNAMTRSVVVSNIEGVEQALTTEFSKSTKDAKKTVLEFIVKGDTSSEHSYEFYRKAGSDVVLEVVESQMSIEEFRGDNDEVDHEEPREGVRGKVNN

pLDDT: mean 78.83, std 17.46, range [41.25, 94.94]